Protein AF-A0A2D2LXP5-F1 (afdb_monomer_lite)

Foldseek 3Di:
DDDQQRQFQQAAPVLLVQLVVPDPDDPLLSVLLCCGRRVRDHLVVSCVVVVHDSVVSVVSNVSSVVSSVVVVDPDDDDDDDPVCVVVVVVVVVVVVVVVVVVVVVD

pLDDT: mean 80.93, std 14.97, range [36.12, 94.69]

Organism: Faucicola osloensis (NCBI:txid34062)

Structure (mmCIF, N/CA/C/O backbone):
data_AF-A0A2D2LXP5-F1
#
_entry.id   AF-A0A2D2LXP5-F1
#
loop_
_atom_site.group_PDB
_atom_site.id
_atom_site.type_symbol
_atom_site.label_atom_id
_atom_site.label_alt_id
_atom_site.label_comp_id
_atom_site.label_asym_id
_atom_site.label_entity_id
_atom_site.label_seq_id
_atom_site.pdbx_PDB_ins_code
_atom_site.Cartn_x
_atom_site.Cartn_y
_atom_site.Cartn_z
_atom_site.occupancy
_atom_site.B_iso_or_equiv
_atom_site.auth_seq_id
_atom_site.auth_comp_id
_atom_site.auth_asym_id
_atom_site.auth_atom_id
_atom_site.pdbx_PDB_model_num
ATOM 1 N N . MET A 1 1 ? 10.205 5.851 7.578 1.00 36.12 1 MET A N 1
ATOM 2 C CA . MET A 1 1 ? 10.880 5.366 6.352 1.00 36.12 1 MET A CA 1
ATOM 3 C C . MET A 1 1 ? 10.531 3.896 6.191 1.00 36.12 1 MET A C 1
ATOM 5 O O . MET A 1 1 ? 10.982 3.107 7.004 1.00 36.12 1 MET A O 1
ATOM 9 N N . VAL A 1 2 ? 9.686 3.556 5.216 1.00 37.75 2 VAL A N 1
ATOM 10 C CA . VAL A 1 2 ? 9.285 2.168 4.912 1.00 37.75 2 VAL A CA 1
ATOM 11 C C . VAL A 1 2 ? 10.432 1.504 4.146 1.00 37.75 2 VAL A C 1
ATOM 13 O O . VAL A 1 2 ? 10.942 2.083 3.175 1.00 37.75 2 VAL A O 1
ATOM 16 N N . LYS A 1 3 ? 10.912 0.350 4.621 1.00 41.53 3 LYS A N 1
ATOM 17 C CA . LYS A 1 3 ? 12.041 -0.359 4.005 1.00 41.53 3 LYS A CA 1
ATOM 18 C C . LYS A 1 3 ? 11.602 -0.959 2.668 1.00 41.53 3 LYS A C 1
ATOM 20 O O . LYS A 1 3 ? 10.475 -1.389 2.471 1.00 41.53 3 LYS A O 1
ATOM 25 N N . THR A 1 4 ? 12.545 -0.986 1.739 1.00 45.19 4 THR A N 1
ATOM 26 C CA . THR A 1 4 ? 12.461 -1.286 0.298 1.00 45.19 4 THR A CA 1
ATOM 27 C C . THR A 1 4 ? 11.703 -2.572 -0.094 1.00 45.19 4 THR A C 1
ATOM 29 O O . THR A 1 4 ? 11.286 -2.693 -1.241 1.00 45.19 4 THR A O 1
ATOM 32 N N . ASN A 1 5 ? 11.489 -3.501 0.844 1.00 50.38 5 ASN A N 1
ATOM 33 C CA . ASN A 1 5 ? 10.807 -4.786 0.639 1.00 50.38 5 ASN A CA 1
ATOM 34 C C . ASN A 1 5 ? 9.409 -4.880 1.283 1.00 50.38 5 ASN A C 1
ATOM 36 O O . ASN A 1 5 ? 8.779 -5.924 1.178 1.00 50.38 5 ASN A O 1
ATOM 40 N N . GLU A 1 6 ? 8.904 -3.826 1.929 1.00 59.56 6 GLU A N 1
ATOM 41 C CA . GLU A 1 6 ? 7.683 -3.904 2.755 1.00 59.56 6 GLU A CA 1
ATOM 42 C C . GLU A 1 6 ? 6.365 -3.686 1.992 1.00 59.56 6 GLU A C 1
ATOM 44 O O . GLU A 1 6 ? 5.313 -3.778 2.607 1.00 59.56 6 GLU A O 1
ATOM 49 N N . ILE A 1 7 ? 6.385 -3.391 0.684 1.00 64.88 7 ILE A N 1
ATOM 50 C CA . ILE A 1 7 ? 5.161 -3.073 -0.091 1.00 64.88 7 ILE A CA 1
ATOM 51 C C . ILE A 1 7 ? 4.853 -4.053 -1.233 1.00 64.88 7 ILE A C 1
ATOM 53 O O . ILE A 1 7 ? 3.896 -3.852 -1.974 1.00 64.88 7 ILE A O 1
ATOM 57 N N . LYS A 1 8 ? 5.671 -5.091 -1.435 1.00 73.31 8 LYS A N 1
ATOM 58 C CA . LYS A 1 8 ? 5.429 -6.077 -2.499 1.00 73.31 8 LYS A CA 1
ATOM 59 C C . LYS A 1 8 ? 4.350 -7.059 -2.062 1.00 73.31 8 LYS A C 1
ATOM 61 O O . LYS A 1 8 ? 4.459 -7.618 -0.976 1.00 73.31 8 LYS A O 1
ATOM 66 N N . GLY A 1 9 ? 3.350 -7.287 -2.912 1.00 68.94 9 GLY A N 1
ATOM 67 C CA . GLY A 1 9 ? 2.283 -8.259 -2.639 1.00 68.94 9 GLY A CA 1
ATOM 68 C C . GLY A 1 9 ? 1.472 -7.954 -1.373 1.00 68.94 9 GLY A C 1
ATOM 69 O O . GLY A 1 9 ? 0.904 -8.863 -0.775 1.00 68.94 9 GLY A O 1
ATOM 70 N N . THR A 1 10 ? 1.455 -6.698 -0.914 1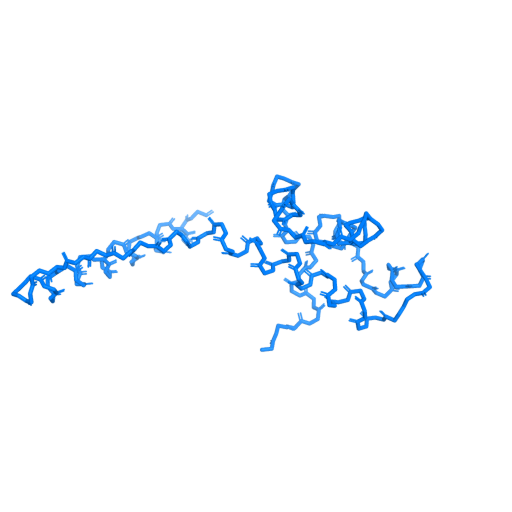.00 74.19 10 THR A N 1
ATOM 71 C CA . THR A 1 10 ? 0.774 -6.303 0.329 1.00 74.19 10 THR A CA 1
ATOM 72 C C . THR A 1 10 ? -0.677 -5.885 0.129 1.00 74.19 10 THR A C 1
ATOM 74 O O . THR A 1 10 ? -1.364 -5.591 1.108 1.00 74.19 10 THR A O 1
ATOM 77 N N . VAL A 1 11 ? -1.148 -5.836 -1.120 1.00 81.12 11 VAL A N 1
ATOM 78 C CA . VAL A 1 11 ? -2.461 -5.303 -1.491 1.00 81.12 11 VAL A CA 1
ATOM 79 C C . VAL A 1 11 ? -3.239 -6.362 -2.270 1.00 81.12 11 VAL A C 1
ATOM 81 O O . VAL A 1 11 ? -2.738 -6.901 -3.253 1.00 81.12 11 VAL A O 1
ATOM 84 N N . THR A 1 12 ? -4.475 -6.652 -1.857 1.00 82.81 12 THR A N 1
ATOM 85 C CA . THR A 1 12 ? -5.373 -7.532 -2.627 1.00 82.81 12 THR A CA 1
ATOM 86 C C . THR A 1 12 ? -5.904 -6.824 -3.876 1.00 82.81 12 THR A C 1
ATOM 88 O O . THR A 1 12 ? -5.951 -5.596 -3.918 1.00 82.81 12 THR A O 1
ATOM 91 N N . GLU A 1 13 ? -6.377 -7.572 -4.877 1.00 83.38 13 GLU A N 1
ATOM 92 C CA . GLU A 1 13 ? -6.988 -6.989 -6.087 1.00 83.38 13 GLU A CA 1
ATOM 93 C C . GLU A 1 13 ? -8.111 -5.992 -5.751 1.00 83.38 13 GLU A C 1
ATOM 95 O O . GLU A 1 13 ? -8.103 -4.865 -6.237 1.00 83.38 13 GLU A O 1
ATOM 100 N N . GLN A 1 14 ? -9.003 -6.341 -4.821 1.00 79.56 14 GLN A N 1
ATOM 101 C CA . GLN A 1 14 ? -10.097 -5.463 -4.383 1.00 79.56 14 GLN A CA 1
ATOM 102 C C . GLN A 1 14 ? -9.601 -4.164 -3.726 1.00 79.56 14 GLN A C 1
ATOM 104 O O . GLN A 1 14 ? -10.121 -3.078 -3.988 1.00 79.56 14 GLN A O 1
ATOM 109 N N . GLN A 1 15 ? -8.578 -4.255 -2.870 1.00 81.62 15 GLN A N 1
ATOM 110 C CA . GLN A 1 15 ? -7.977 -3.078 -2.233 1.00 81.62 15 GLN A CA 1
ATOM 111 C C . GLN A 1 15 ? -7.276 -2.193 -3.261 1.00 81.62 15 GLN A C 1
ATOM 113 O O . GLN A 1 15 ? -7.327 -0.966 -3.176 1.00 81.62 15 GLN A O 1
ATOM 118 N N . PHE A 1 16 ? -6.638 -2.819 -4.245 1.00 89.38 16 PHE A N 1
ATOM 119 C CA . PHE A 1 16 ? -5.986 -2.127 -5.336 1.00 89.38 16 PHE A CA 1
ATOM 120 C C . PHE A 1 16 ? -7.003 -1.377 -6.200 1.00 89.38 16 PHE A C 1
ATOM 122 O O . PHE A 1 16 ? -6.799 -0.196 -6.469 1.00 89.38 16 PHE A O 1
ATOM 129 N N . GLU A 1 17 ? -8.113 -2.013 -6.578 1.00 88.31 17 GLU A N 1
ATOM 130 C CA . GLU A 1 17 ? -9.190 -1.397 -7.362 1.00 88.31 17 GLU A CA 1
ATOM 131 C C . GLU 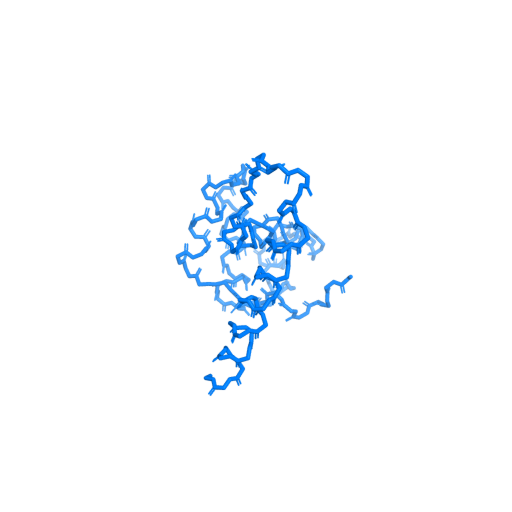A 1 17 ? -9.810 -0.179 -6.660 1.00 88.31 17 GLU A C 1
ATOM 133 O O . GLU A 1 17 ? -9.939 0.885 -7.275 1.00 88.31 17 GLU A O 1
ATOM 138 N N . SER A 1 18 ? -10.100 -0.293 -5.358 1.00 85.19 18 SER A N 1
ATOM 139 C CA . SER A 1 18 ? -10.585 0.833 -4.540 1.00 85.19 18 SER A CA 1
ATOM 140 C C . SER A 1 18 ? -9.561 1.973 -4.451 1.00 85.19 18 SER A C 1
ATOM 142 O O . SER A 1 18 ? -9.898 3.157 -4.536 1.00 85.19 18 SER A O 1
ATOM 144 N N . ALA A 1 19 ? -8.274 1.645 -4.312 1.00 87.25 19 ALA A N 1
ATOM 145 C CA . ALA A 1 19 ? -7.217 2.646 -4.246 1.00 87.25 19 ALA A CA 1
ATOM 146 C C . ALA A 1 19 ? -7.046 3.375 -5.588 1.00 87.25 19 ALA A C 1
ATOM 148 O O . ALA A 1 19 ? -7.022 4.607 -5.641 1.00 87.25 19 ALA A O 1
ATOM 149 N N . ILE A 1 20 ? -6.971 2.648 -6.707 1.00 90.88 20 ILE A N 1
ATOM 150 C CA . ILE A 1 20 ? -6.733 3.265 -8.018 1.00 90.88 20 ILE A CA 1
ATOM 151 C C . ILE A 1 20 ? -7.909 4.111 -8.508 1.00 90.88 20 ILE A C 1
ATOM 153 O O . ILE A 1 20 ? -7.661 5.030 -9.294 1.00 90.88 20 ILE A O 1
ATOM 157 N N . SER A 1 21 ? -9.148 3.848 -8.069 1.00 85.75 21 SER A N 1
ATOM 158 C CA . SER A 1 21 ? -10.310 4.686 -8.403 1.00 85.75 21 SER A CA 1
ATOM 159 C C . SER A 1 21 ? -10.237 6.065 -7.743 1.00 85.75 21 SER A C 1
ATOM 161 O O . SER A 1 21 ? -10.746 7.037 -8.296 1.00 85.75 21 SER A O 1
ATOM 163 N N . LYS A 1 22 ? -9.555 6.171 -6.596 1.00 84.31 22 LYS A N 1
ATOM 164 C CA . LYS A 1 22 ? -9.329 7.430 -5.864 1.00 84.31 22 LYS A CA 1
ATOM 165 C C . LYS A 1 22 ? -8.109 8.199 -6.381 1.00 84.31 22 LYS A C 1
ATOM 167 O O . LYS A 1 22 ? -7.999 9.412 -6.200 1.00 84.31 22 LYS A O 1
ATOM 172 N N . THR A 1 23 ? -7.193 7.527 -7.082 1.00 81.94 23 THR A N 1
ATOM 173 C CA . THR A 1 23 ? -5.992 8.168 -7.639 1.00 81.94 23 THR A CA 1
ATOM 174 C C . THR A 1 23 ? -6.191 8.731 -9.052 1.00 81.94 23 THR A C 1
ATOM 176 O O . THR A 1 23 ? -6.772 8.106 -9.934 1.00 81.94 23 THR A O 1
ATOM 179 N N . LYS A 1 24 ? -5.561 9.880 -9.337 1.00 86.44 24 LYS A N 1
ATOM 180 C CA . LYS A 1 24 ? -5.434 10.442 -10.702 1.00 86.44 24 LYS A CA 1
ATOM 181 C C . LYS A 1 24 ? -4.241 9.861 -11.488 1.00 86.44 24 LYS A C 1
ATOM 183 O O . LYS A 1 24 ? -3.581 10.575 -12.244 1.00 86.44 24 LYS A O 1
ATOM 188 N N . ILE A 1 25 ? -3.885 8.596 -11.261 1.00 87.75 25 ILE A N 1
ATOM 189 C CA . ILE A 1 25 ? -2.747 7.948 -11.933 1.00 87.75 25 ILE A CA 1
ATOM 190 C C . ILE A 1 25 ? -3.178 7.473 -13.330 1.00 87.75 25 ILE A C 1
ATOM 192 O O . ILE A 1 25 ? -4.266 6.933 -13.509 1.00 87.75 25 ILE A O 1
ATOM 196 N N . LYS A 1 26 ? -2.319 7.671 -14.339 1.00 91.12 26 LYS A N 1
ATOM 197 C CA . LYS A 1 26 ? -2.549 7.178 -15.711 1.00 91.12 26 LYS A CA 1
ATOM 198 C C . LYS A 1 26 ? -2.497 5.647 -15.763 1.00 91.12 26 LYS A C 1
ATOM 200 O O . LYS A 1 26 ? -1.771 5.053 -14.974 1.00 91.12 26 LYS A O 1
ATOM 205 N N . GLN A 1 27 ? -3.151 5.028 -16.750 1.00 91.56 27 GLN A N 1
ATOM 206 C CA . GLN A 1 27 ? -3.251 3.563 -16.863 1.00 91.56 27 GLN A CA 1
ATOM 207 C C . GLN A 1 27 ? -1.898 2.843 -16.747 1.00 91.56 27 GLN A C 1
ATOM 209 O O . GLN A 1 27 ? -1.742 2.006 -15.871 1.00 91.56 27 GLN A O 1
ATOM 214 N N . LYS A 1 28 ? -0.869 3.292 -17.482 1.00 92.12 28 LYS A N 1
ATOM 215 C CA . LYS A 1 28 ? 0.493 2.731 -17.378 1.00 92.12 28 LYS A CA 1
ATOM 216 C C . LYS A 1 28 ? 1.039 2.709 -15.940 1.00 92.12 28 LYS A C 1
ATOM 218 O O . LYS A 1 28 ? 1.757 1.795 -15.558 1.00 92.12 28 LYS A O 1
ATOM 223 N N . GLY A 1 29 ? 0.724 3.724 -15.135 1.00 91.38 29 GLY A N 1
ATOM 224 C CA . GLY A 1 29 ? 1.111 3.765 -13.723 1.00 91.38 29 GLY A CA 1
ATOM 225 C C . GLY A 1 29 ? 0.301 2.801 -12.854 1.00 91.38 29 GLY A C 1
ATOM 226 O O . GLY A 1 29 ? 0.861 2.222 -11.929 1.00 91.38 29 GLY A O 1
ATOM 227 N N . LYS A 1 30 ? -0.981 2.590 -13.173 1.00 93.81 30 LYS A N 1
ATOM 228 C CA . LYS A 1 30 ? -1.813 1.568 -12.523 1.00 93.81 30 LYS A CA 1
ATOM 229 C C . LYS A 1 30 ? -1.256 0.174 -12.814 1.00 93.81 30 LYS A C 1
ATOM 231 O O . LYS A 1 30 ? -1.012 -0.574 -11.881 1.00 93.81 30 LYS A O 1
ATOM 236 N N . ASP A 1 31 ? -0.916 -0.124 -14.065 1.00 94.69 31 ASP A N 1
ATOM 237 C CA . ASP A 1 31 ? -0.368 -1.433 -14.450 1.00 94.69 31 ASP A CA 1
ATOM 238 C C . ASP A 1 31 ? 0.971 -1.729 -13.743 1.00 94.69 31 ASP A C 1
ATOM 240 O O . ASP A 1 31 ? 1.224 -2.847 -13.294 1.00 94.69 31 ASP A O 1
ATOM 244 N N . ILE A 1 32 ? 1.825 -0.709 -13.593 1.00 94.50 32 ILE A N 1
ATOM 245 C CA . ILE A 1 32 ? 3.079 -0.796 -12.827 1.00 94.50 32 ILE A CA 1
ATOM 246 C C . ILE A 1 32 ? 2.802 -1.094 -11.350 1.00 94.50 32 ILE A C 1
ATOM 248 O O . ILE A 1 32 ? 3.420 -1.993 -10.781 1.00 94.50 32 ILE A O 1
ATOM 252 N N . ALA A 1 33 ? 1.884 -0.348 -10.730 1.00 92.19 33 ALA A N 1
ATOM 253 C CA . ALA A 1 33 ? 1.535 -0.543 -9.328 1.00 92.19 33 ALA A CA 1
ATOM 254 C C . ALA A 1 33 ? 0.910 -1.924 -9.090 1.00 92.19 33 ALA A C 1
ATOM 256 O O . ALA A 1 33 ? 1.225 -2.550 -8.088 1.00 92.19 33 ALA A O 1
ATOM 257 N N . TYR A 1 34 ? 0.095 -2.425 -10.021 1.00 93.06 34 TYR A N 1
ATOM 258 C CA . TYR A 1 34 ? -0.522 -3.749 -9.937 1.00 93.06 34 TYR A CA 1
ATOM 259 C C . TYR A 1 34 ? 0.532 -4.859 -9.879 1.00 93.06 34 TYR A C 1
ATOM 261 O O . TYR A 1 34 ? 0.518 -5.698 -8.979 1.00 93.06 34 TYR A O 1
ATOM 269 N N . LYS A 1 35 ? 1.517 -4.820 -10.786 1.00 93.00 35 LYS A N 1
ATOM 270 C CA . LYS A 1 35 ? 2.608 -5.808 -10.822 1.00 93.00 35 LYS A CA 1
ATOM 271 C C . LYS A 1 35 ? 3.382 -5.873 -9.506 1.00 93.00 35 LYS A C 1
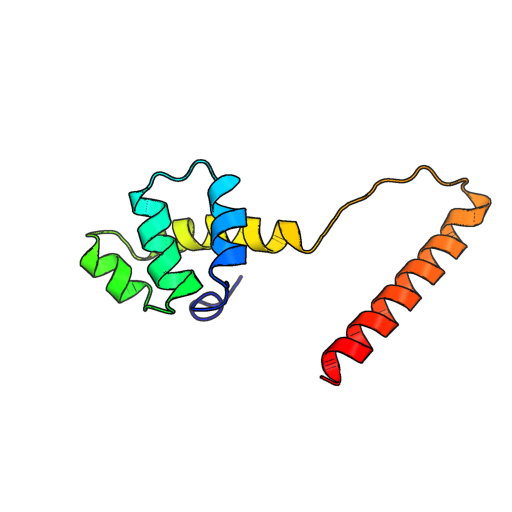ATOM 273 O O . LYS A 1 35 ? 3.737 -6.953 -9.053 1.00 93.00 35 LYS A O 1
ATOM 278 N N . VAL A 1 36 ? 3.632 -4.730 -8.875 1.00 91.69 36 VAL A N 1
ATOM 279 C CA . VAL A 1 36 ? 4.410 -4.677 -7.629 1.00 91.69 36 VAL A CA 1
ATOM 280 C C . VAL A 1 36 ? 3.541 -4.980 -6.402 1.00 91.69 36 VAL A C 1
ATOM 282 O O . VAL A 1 36 ? 3.889 -5.835 -5.591 1.00 91.69 36 VAL A O 1
ATOM 285 N N . LEU A 1 37 ? 2.422 -4.273 -6.245 1.00 89.94 37 LEU A N 1
ATOM 286 C CA . LEU A 1 37 ? 1.611 -4.287 -5.024 1.00 89.94 37 LEU A CA 1
ATOM 287 C C . LEU A 1 37 ? 0.697 -5.510 -4.922 1.00 89.94 37 LEU A C 1
ATOM 289 O O . LEU A 1 37 ? 0.446 -5.960 -3.808 1.00 89.94 37 LEU A O 1
ATOM 293 N N . VAL A 1 38 ? 0.227 -6.038 -6.059 1.00 88.38 38 VAL A N 1
ATOM 294 C CA . VAL A 1 38 ? -0.687 -7.191 -6.116 1.00 88.38 38 VAL A CA 1
ATOM 295 C C . VAL A 1 38 ? 0.074 -8.461 -6.486 1.00 88.38 38 VAL A C 1
ATOM 297 O O . VAL A 1 38 ? 0.059 -9.424 -5.730 1.00 88.38 38 VAL A O 1
ATOM 300 N N . LEU A 1 39 ? 0.811 -8.457 -7.605 1.00 89.06 39 LEU A N 1
ATOM 301 C CA . LEU A 1 39 ? 1.537 -9.653 -8.072 1.00 89.06 39 LEU A CA 1
ATOM 302 C C . LEU A 1 39 ? 2.884 -9.887 -7.365 1.00 89.06 39 LEU A C 1
ATOM 304 O O . LEU A 1 39 ? 3.530 -10.904 -7.602 1.00 89.06 39 LEU A O 1
ATOM 308 N N . GLY A 1 40 ? 3.344 -8.948 -6.532 1.00 87.00 40 GLY A N 1
ATOM 309 C CA . GLY A 1 40 ? 4.582 -9.095 -5.758 1.00 87.00 40 GLY A CA 1
ATOM 310 C C . GLY A 1 40 ? 5.880 -9.025 -6.571 1.00 87.00 40 GLY A C 1
ATOM 311 O O . GLY A 1 40 ? 6.931 -9.413 -6.063 1.00 87.00 40 GLY A O 1
ATOM 312 N N . SER A 1 41 ? 5.839 -8.527 -7.812 1.00 90.50 41 SER A N 1
ATOM 313 C CA . SER A 1 41 ? 7.025 -8.414 -8.674 1.00 90.50 41 SER A CA 1
ATOM 314 C C . SER A 1 41 ? 8.092 -7.475 -8.093 1.00 90.50 41 SER A C 1
ATOM 316 O O . SER A 1 41 ? 7.784 -6.502 -7.394 1.00 90.50 41 SER A O 1
ATOM 318 N N . ASP A 1 42 ? 9.366 -7.729 -8.413 1.00 89.75 42 ASP A N 1
ATOM 319 C CA . ASP A 1 42 ? 10.463 -6.874 -7.963 1.00 89.75 42 ASP A CA 1
ATOM 320 C C . ASP A 1 42 ? 10.414 -5.486 -8.624 1.00 89.75 42 ASP A C 1
ATOM 322 O O . ASP A 1 42 ? 10.177 -5.338 -9.823 1.00 89.75 42 ASP A O 1
ATOM 326 N N . ILE A 1 43 ? 10.664 -4.434 -7.839 1.00 89.12 43 ILE A N 1
ATOM 327 C CA . ILE A 1 43 ? 10.605 -3.053 -8.333 1.00 89.12 43 ILE A CA 1
ATOM 328 C C . ILE A 1 43 ? 11.689 -2.798 -9.392 1.00 89.12 43 ILE A C 1
ATOM 330 O O . ILE A 1 43 ? 11.432 -2.046 -10.332 1.00 89.12 43 ILE A O 1
ATOM 334 N N . ASN A 1 44 ? 12.876 -3.404 -9.279 1.00 91.44 44 ASN A N 1
ATOM 335 C CA . ASN A 1 4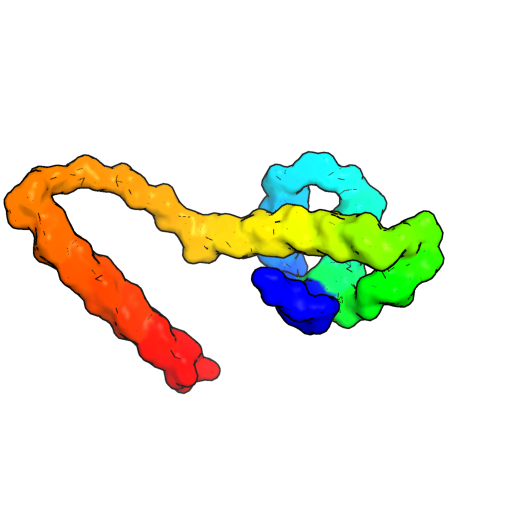4 ? 13.943 -3.256 -10.271 1.00 91.44 44 ASN A CA 1
ATOM 336 C C . ASN A 1 44 ? 13.567 -3.928 -11.595 1.00 91.44 44 ASN A C 1
ATOM 338 O O . ASN A 1 44 ? 13.782 -3.342 -12.653 1.00 91.44 44 ASN A O 1
ATOM 342 N N . GLU A 1 45 ? 12.946 -5.107 -11.548 1.00 91.44 45 GLU A N 1
ATOM 343 C CA . GLU A 1 45 ? 12.461 -5.815 -12.742 1.00 91.44 45 GLU A CA 1
ATOM 344 C C . GLU A 1 45 ? 11.343 -5.031 -13.444 1.00 91.44 45 GLU A C 1
ATOM 346 O O . GLU A 1 45 ? 11.347 -4.839 -14.666 1.00 91.44 45 GLU A O 1
ATOM 351 N N . VAL A 1 46 ? 10.399 -4.494 -12.667 1.00 92.88 46 VAL A N 1
ATOM 352 C CA . VAL A 1 46 ? 9.323 -3.649 -13.196 1.00 92.88 46 VAL A CA 1
ATOM 353 C C . VAL A 1 46 ? 9.878 -2.332 -13.754 1.00 92.88 46 VAL A C 1
ATOM 355 O O . VAL A 1 46 ? 9.404 -1.855 -14.786 1.00 92.88 46 VAL A O 1
ATOM 358 N N . ALA A 1 47 ? 10.907 -1.756 -13.131 1.00 92.56 47 ALA A N 1
ATOM 359 C CA . ALA A 1 47 ? 11.590 -0.560 -13.617 1.00 92.56 47 ALA A CA 1
ATOM 360 C C . ALA A 1 47 ? 12.304 -0.808 -14.956 1.00 92.56 47 ALA A C 1
ATOM 362 O O . ALA A 1 47 ? 12.097 -0.045 -15.904 1.00 92.56 47 ALA A O 1
ATOM 363 N N . ALA A 1 48 ? 13.066 -1.903 -15.056 1.00 92.50 48 ALA A N 1
ATOM 364 C CA . ALA A 1 48 ? 13.770 -2.302 -16.272 1.00 92.50 48 ALA A CA 1
ATOM 365 C C . ALA A 1 48 ? 12.794 -2.558 -17.432 1.00 92.50 48 ALA A C 1
ATOM 367 O O . ALA A 1 48 ? 12.939 -1.972 -18.503 1.00 92.50 48 ALA A O 1
ATOM 368 N N . SER A 1 49 ? 11.737 -3.343 -17.195 1.00 92.88 49 SER A N 1
ATOM 369 C CA . SER A 1 49 ? 10.725 -3.664 -18.217 1.00 92.88 49 SER A CA 1
ATOM 370 C C . SER A 1 49 ? 9.916 -2.457 -18.705 1.00 92.88 49 SER A C 1
ATOM 372 O O . SER A 1 49 ? 9.358 -2.493 -19.800 1.00 92.88 49 SER A O 1
ATOM 374 N N . ASN A 1 50 ? 9.850 -1.372 -17.926 1.00 91.38 50 ASN A N 1
ATOM 375 C CA . ASN A 1 50 ? 9.118 -0.156 -18.291 1.00 91.38 50 ASN A CA 1
ATOM 376 C C . ASN A 1 50 ? 10.015 1.002 -18.756 1.00 91.38 50 ASN A C 1
ATOM 378 O O . ASN A 1 50 ? 9.477 2.065 -19.087 1.00 91.38 50 ASN A O 1
ATOM 382 N N . ASN A 1 51 ? 11.339 0.805 -18.790 1.00 92.44 51 ASN A N 1
ATOM 383 C CA . ASN A 1 51 ? 12.348 1.838 -19.036 1.00 92.44 51 ASN A CA 1
ATOM 384 C C . ASN A 1 51 ? 12.181 3.055 -18.101 1.00 92.44 51 ASN A C 1
ATOM 386 O O . ASN A 1 51 ? 12.067 4.206 -18.530 1.00 92.44 51 ASN A O 1
ATOM 390 N N . MET A 1 52 ? 12.065 2.788 -16.798 1.00 91.69 52 MET A N 1
ATOM 391 C CA . MET A 1 52 ? 11.864 3.798 -15.756 1.00 91.69 52 MET A CA 1
ATOM 392 C C . MET A 1 52 ? 12.906 3.641 -14.653 1.00 91.69 52 MET A C 1
ATOM 394 O O . MET A 1 52 ? 13.452 2.565 -14.447 1.00 91.69 52 MET A O 1
ATOM 398 N N . SER A 1 53 ? 13.165 4.709 -13.896 1.00 93.62 53 SER A N 1
ATOM 399 C CA . SER A 1 53 ? 14.015 4.597 -12.712 1.00 93.62 53 SER A CA 1
ATOM 400 C C . SER A 1 53 ? 13.283 3.893 -11.569 1.00 93.62 53 SER A C 1
ATOM 402 O O . SER A 1 53 ? 12.074 4.069 -11.384 1.00 93.62 53 SER A O 1
ATOM 404 N N . TYR A 1 54 ? 14.046 3.176 -10.742 1.00 91.81 54 TYR A N 1
ATOM 405 C CA . TYR A 1 54 ? 13.569 2.556 -9.504 1.00 91.81 54 TYR A CA 1
ATOM 406 C C . TYR A 1 54 ? 12.720 3.521 -8.660 1.00 91.81 54 TYR A C 1
ATOM 408 O O . TYR A 1 54 ? 11.596 3.217 -8.266 1.00 91.81 54 TYR A O 1
ATOM 416 N N . GLN A 1 55 ? 13.233 4.737 -8.444 1.00 91.12 55 GLN A N 1
ATOM 417 C CA . GLN A 1 55 ? 12.565 5.772 -7.648 1.00 91.12 55 GLN A CA 1
ATOM 418 C C . GLN A 1 55 ? 11.203 6.163 -8.223 1.00 91.12 55 GLN A C 1
ATOM 420 O O . GLN A 1 55 ? 10.280 6.489 -7.478 1.00 91.12 55 GLN A O 1
ATOM 425 N N . ARG A 1 56 ? 11.055 6.133 -9.551 1.00 91.81 56 ARG A N 1
ATOM 426 C CA . ARG A 1 56 ? 9.792 6.479 -10.195 1.00 91.81 56 ARG A CA 1
ATOM 427 C C . ARG A 1 56 ? 8.753 5.376 -10.024 1.00 91.81 56 ARG A C 1
ATOM 429 O O . ARG A 1 56 ? 7.606 5.701 -9.736 1.00 91.81 56 ARG A O 1
ATOM 436 N N . VAL A 1 57 ? 9.151 4.109 -10.139 1.00 92.00 57 VAL A N 1
ATOM 437 C CA . VAL A 1 57 ? 8.271 2.966 -9.837 1.00 92.00 57 VAL A CA 1
ATOM 438 C C . VAL A 1 57 ? 7.878 2.969 -8.361 1.00 92.00 57 VAL A C 1
ATOM 440 O O . VAL A 1 57 ? 6.693 2.881 -8.047 1.00 92.00 57 VAL A O 1
ATOM 443 N N . LYS A 1 58 ? 8.842 3.184 -7.458 1.00 91.12 58 LYS A N 1
ATOM 444 C CA . LYS A 1 58 ? 8.593 3.287 -6.017 1.00 91.12 58 LYS A CA 1
ATOM 445 C C . LYS A 1 58 ? 7.553 4.362 -5.686 1.00 91.12 58 LYS A C 1
ATOM 447 O O . LYS A 1 58 ? 6.567 4.054 -5.030 1.00 91.12 58 LYS A O 1
ATOM 452 N N . LYS A 1 59 ? 7.701 5.583 -6.216 1.00 91.69 59 LYS A N 1
ATOM 453 C CA . LYS A 1 59 ? 6.729 6.675 -6.002 1.00 91.69 59 LYS A CA 1
ATOM 454 C C . LYS A 1 59 ? 5.323 6.347 -6.508 1.00 91.69 59 LYS A C 1
ATOM 456 O O . LYS A 1 59 ? 4.341 6.777 -5.909 1.00 91.69 59 LYS A O 1
ATOM 461 N N . ILE A 1 60 ? 5.215 5.625 -7.625 1.00 92.50 60 ILE A N 1
ATOM 462 C CA . ILE A 1 60 ? 3.920 5.174 -8.153 1.00 92.50 60 ILE A CA 1
ATOM 463 C C . ILE A 1 60 ? 3.269 4.195 -7.169 1.00 92.50 60 ILE A C 1
ATOM 465 O O . ILE A 1 60 ? 2.099 4.365 -6.833 1.00 92.50 60 ILE A O 1
ATOM 469 N N . CYS A 1 61 ? 4.034 3.221 -6.674 1.00 91.19 61 CYS A N 1
ATOM 470 C CA . CYS A 1 61 ? 3.546 2.218 -5.730 1.00 91.19 61 CYS A CA 1
ATOM 471 C C . CYS A 1 61 ? 3.160 2.845 -4.383 1.00 91.19 61 CYS A C 1
ATOM 473 O O . CYS A 1 61 ? 2.079 2.575 -3.875 1.00 91.19 61 CYS A O 1
ATOM 475 N N . GLU A 1 62 ? 3.985 3.745 -3.842 1.00 89.38 62 GLU A N 1
ATOM 476 C CA . GLU A 1 62 ? 3.694 4.468 -2.596 1.00 89.38 62 GLU A CA 1
ATOM 477 C C . GLU A 1 62 ? 2.394 5.274 -2.686 1.00 89.38 62 GLU A C 1
ATOM 479 O O . GLU A 1 62 ? 1.605 5.260 -1.747 1.00 89.38 62 GLU A O 1
ATOM 484 N N . ARG A 1 63 ? 2.134 5.925 -3.828 1.00 88.62 63 ARG A N 1
ATOM 485 C CA . ARG A 1 63 ? 0.913 6.716 -4.042 1.00 88.62 63 ARG A CA 1
ATOM 486 C C . ARG A 1 63 ? -0.357 5.869 -4.092 1.00 88.62 63 ARG A C 1
ATOM 488 O O . ARG A 1 63 ? -1.411 6.347 -3.701 1.00 88.62 63 ARG A O 1
ATOM 495 N N . VAL A 1 64 ? -0.285 4.646 -4.612 1.00 88.56 64 VAL A N 1
ATOM 496 C CA . VAL A 1 64 ? -1.434 3.727 -4.578 1.00 88.56 64 VAL A CA 1
ATOM 497 C C . VAL A 1 64 ? -1.584 3.140 -3.176 1.00 88.56 64 VAL A C 1
ATOM 499 O O . VAL A 1 64 ? -2.678 3.125 -2.625 1.00 88.56 64 VAL A O 1
ATOM 502 N N . HIS A 1 65 ? -0.477 2.729 -2.558 1.00 85.56 65 HIS A N 1
ATOM 503 C CA . HIS A 1 65 ? -0.472 2.142 -1.222 1.00 85.56 65 HIS A CA 1
ATOM 504 C C . HIS A 1 65 ? -0.962 3.116 -0.133 1.00 85.56 65 HIS A C 1
ATOM 506 O O . HIS A 1 65 ? -1.608 2.687 0.822 1.00 85.56 65 HIS A O 1
ATOM 512 N N . SER A 1 66 ? -0.717 4.426 -0.267 1.00 84.38 66 SER A N 1
ATOM 513 C CA . SER A 1 66 ? -1.270 5.428 0.657 1.00 84.38 66 SER A CA 1
ATOM 514 C C . SER A 1 66 ? -2.799 5.476 0.630 1.00 84.38 66 SER A C 1
ATOM 516 O O . SER A 1 66 ? -3.415 5.672 1.672 1.00 84.38 66 SER A O 1
ATOM 518 N N . GLU A 1 67 ? -3.421 5.231 -0.526 1.00 82.94 67 GLU A N 1
ATOM 519 C CA . GLU A 1 67 ? -4.885 5.187 -0.638 1.00 82.94 67 GLU A CA 1
ATOM 520 C C . GLU A 1 67 ? -5.478 3.876 -0.102 1.00 82.94 67 GLU A C 1
ATOM 522 O O . GLU A 1 67 ? -6.592 3.880 0.415 1.00 82.94 67 GLU A O 1
ATOM 527 N N . VAL A 1 68 ? -4.724 2.769 -0.143 1.00 74.31 68 VAL A N 1
ATOM 528 C CA . VAL A 1 68 ? -5.117 1.502 0.509 1.00 74.31 68 VAL A CA 1
ATOM 529 C C . VAL A 1 68 ? -5.188 1.669 2.033 1.00 74.31 68 VAL A C 1
ATOM 531 O O . VAL A 1 68 ? -6.066 1.107 2.687 1.00 74.31 68 VAL A O 1
ATOM 534 N N . GLY A 1 69 ? -4.277 2.459 2.613 1.00 58.88 69 GLY A N 1
ATOM 535 C CA . GLY A 1 69 ? -4.274 2.784 4.043 1.00 58.88 69 GLY A CA 1
ATOM 536 C C . GLY A 1 69 ? -5.461 3.647 4.486 1.00 58.88 69 GLY A C 1
ATOM 537 O O . GLY A 1 69 ? -5.936 3.483 5.610 1.00 58.88 69 GLY A O 1
ATOM 538 N N . ASN A 1 70 ? -5.981 4.497 3.596 1.00 55.38 70 ASN A N 1
ATOM 539 C CA . ASN A 1 70 ? -7.123 5.372 3.877 1.00 55.38 70 ASN A CA 1
ATOM 540 C C . ASN A 1 70 ? -8.460 4.619 4.009 1.00 55.38 70 ASN A C 1
ATOM 542 O O . ASN A 1 70 ? -9.352 5.115 4.686 1.00 55.38 70 ASN A O 1
ATOM 546 N N . ASP A 1 71 ? -8.614 3.416 3.439 1.00 50.19 71 ASP A N 1
ATOM 547 C CA . ASP A 1 71 ? -9.847 2.619 3.615 1.00 50.19 71 ASP A CA 1
ATOM 548 C C . ASP A 1 71 ? -9.950 1.940 4.993 1.00 50.19 71 ASP A C 1
ATOM 550 O O . ASP A 1 71 ? -11.026 1.489 5.380 1.00 50.19 71 ASP A O 1
ATOM 554 N N . LYS A 1 72 ? -8.855 1.868 5.766 1.00 51.12 72 LYS A N 1
ATOM 555 C CA . LYS A 1 72 ? -8.855 1.258 7.111 1.00 51.12 72 LYS A CA 1
ATOM 556 C C . LYS A 1 72 ? -9.080 2.253 8.250 1.00 51.12 72 LYS A C 1
ATOM 558 O O . LYS A 1 72 ? -9.270 1.817 9.384 1.00 51.12 72 LYS A O 1
ATOM 563 N N . MET A 1 73 ? -9.066 3.556 7.980 1.00 49.94 73 MET A N 1
ATOM 564 C CA . MET A 1 73 ? -9.343 4.589 8.978 1.00 49.94 73 MET A CA 1
ATOM 565 C C . MET A 1 73 ? -10.500 5.461 8.509 1.00 49.94 73 MET A C 1
ATOM 567 O O . MET A 1 73 ? -10.323 6.485 7.861 1.00 49.94 73 MET A O 1
ATOM 571 N N . MET A 1 74 ? -11.710 5.037 8.865 1.00 52.19 74 MET A N 1
ATOM 572 C CA . MET A 1 74 ? -12.873 5.909 8.814 1.00 52.19 74 MET A CA 1
ATOM 573 C C . MET A 1 74 ? -12.715 6.958 9.924 1.00 52.19 74 MET A C 1
ATOM 575 O O . MET A 1 74 ? -12.934 6.663 11.097 1.00 52.19 74 MET A O 1
ATOM 579 N N . GLU A 1 75 ? -12.280 8.167 9.571 1.00 51.97 75 GLU A N 1
ATOM 580 C CA . GLU A 1 75 ? -12.248 9.296 10.503 1.00 51.97 75 GLU A CA 1
ATOM 581 C C . GLU A 1 75 ? -13.650 9.899 10.633 1.00 51.97 75 GLU A C 1
ATOM 583 O O . GLU A 1 75 ? -14.237 10.380 9.664 1.00 51.97 75 GLU A O 1
ATOM 588 N N . PHE A 1 76 ? -14.193 9.887 11.849 1.00 57.09 76 PHE A N 1
ATOM 589 C CA . PHE A 1 76 ? -15.433 10.576 12.193 1.00 57.09 76 PHE A CA 1
ATOM 590 C C . PHE A 1 76 ? -15.158 11.617 13.276 1.00 57.09 76 PHE A C 1
ATOM 592 O O . PHE A 1 76 ? -14.519 11.341 14.288 1.00 57.09 76 PHE A O 1
ATOM 599 N N . SER A 1 77 ? -15.657 12.833 13.059 1.00 64.75 77 SER A N 1
ATOM 600 C CA . SER A 1 77 ? -15.599 13.918 14.038 1.00 64.75 77 SER A CA 1
ATOM 601 C C . SER A 1 77 ? -16.966 14.082 14.693 1.00 64.75 77 SER A C 1
ATOM 603 O O . SER A 1 77 ? -17.958 14.323 14.008 1.00 64.75 77 SER A O 1
ATOM 605 N N . VAL A 1 78 ? -17.020 13.967 16.021 1.00 69.38 78 VAL A N 1
ATOM 606 C CA . VAL A 1 78 ? -18.251 14.112 16.811 1.00 69.38 78 VAL A CA 1
ATOM 607 C C . VAL A 1 78 ? -18.061 15.251 17.805 1.00 69.38 78 VAL A C 1
ATOM 609 O O . VAL A 1 78 ? -17.041 15.325 18.488 1.00 69.38 78 VAL A O 1
ATOM 612 N N . LYS A 1 79 ? -19.045 16.152 17.896 1.00 80.81 79 LYS A N 1
ATOM 613 C CA . LYS A 1 79 ? -19.077 17.179 18.944 1.00 80.81 79 LYS A CA 1
ATOM 614 C C . LYS A 1 79 ? -19.608 16.544 20.223 1.00 80.81 79 LYS A C 1
ATOM 616 O O . LYS A 1 79 ? -20.761 16.123 20.261 1.00 80.81 79 LYS A O 1
ATOM 621 N N . LEU A 1 80 ? -18.765 16.478 21.248 1.00 78.50 80 LEU A N 1
ATOM 622 C CA . LEU A 1 80 ? -19.106 15.918 22.552 1.00 78.50 80 LEU A CA 1
ATOM 623 C C . LEU A 1 80 ? -19.138 17.035 23.606 1.00 78.50 80 LEU A C 1
ATOM 625 O O . LEU A 1 80 ? -18.271 17.912 23.569 1.00 78.50 80 LEU A O 1
ATOM 629 N N . PRO A 1 81 ? -20.088 17.007 24.557 1.00 90.56 81 PRO A N 1
ATOM 630 C CA . PRO A 1 81 ? -19.996 17.802 25.775 1.00 90.56 81 PRO A CA 1
ATOM 631 C C . PRO A 1 81 ? -18.682 17.519 26.513 1.00 90.56 81 PRO A C 1
ATOM 633 O O . PRO A 1 81 ? -18.255 16.367 26.631 1.00 90.56 81 PRO A O 1
ATOM 636 N N . THR A 1 82 ? -18.044 18.565 27.038 1.00 85.00 82 THR A N 1
ATOM 637 C CA . THR A 1 82 ? -16.751 18.481 27.740 1.00 85.00 82 THR A CA 1
ATOM 638 C C . THR A 1 82 ? -16.785 17.531 28.936 1.00 85.00 82 THR A C 1
ATOM 640 O O . THR A 1 82 ? -15.787 16.881 29.229 1.00 85.00 82 THR A O 1
ATOM 643 N N . GLU A 1 83 ? -17.942 17.403 29.583 1.00 92.25 83 GLU A N 1
ATOM 644 C CA . GLU A 1 83 ? -18.168 16.544 30.751 1.00 92.25 83 GLU A CA 1
ATOM 645 C C . GLU A 1 83 ? -17.991 15.049 30.439 1.00 92.25 83 GLU A C 1
ATOM 647 O O . GLU A 1 83 ? -17.522 14.297 31.290 1.00 92.25 83 GLU A O 1
ATOM 652 N N . ILE A 1 84 ? -18.322 14.611 29.217 1.00 87.81 84 ILE A N 1
ATOM 653 C CA . ILE A 1 84 ? 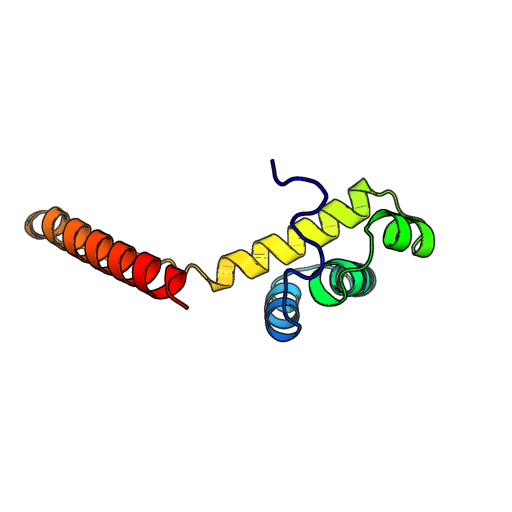-18.281 13.189 28.831 1.00 87.81 84 ILE A CA 1
ATOM 654 C C . ILE A 1 84 ? -17.057 12.821 27.987 1.00 87.81 84 ILE A C 1
ATOM 656 O O . ILE A 1 84 ? -16.786 11.638 27.782 1.00 87.81 84 ILE A O 1
ATOM 660 N N . ALA A 1 85 ? -16.299 13.809 27.504 1.00 86.19 85 ALA A N 1
ATOM 661 C CA . ALA A 1 85 ? -15.148 13.582 26.632 1.00 86.19 85 ALA A CA 1
ATOM 662 C C . ALA A 1 85 ? -14.091 12.623 27.232 1.00 86.19 85 ALA A C 1
ATOM 664 O O . ALA A 1 85 ? -13.658 11.718 26.512 1.00 86.19 85 ALA A O 1
ATOM 665 N N . PRO A 1 86 ? -13.715 12.719 28.528 1.00 88.81 86 PRO A N 1
ATOM 666 C CA . PRO A 1 86 ? -12.751 11.787 29.121 1.00 88.81 86 PRO A CA 1
ATOM 667 C C . PRO A 1 86 ? -13.252 10.337 29.135 1.00 88.81 86 PRO A C 1
ATOM 669 O O . PRO A 1 86 ? -12.494 9.414 28.838 1.00 88.81 86 PRO A O 1
ATOM 672 N N . LEU A 1 87 ? -14.540 10.139 29.430 1.00 91.00 87 LEU A N 1
ATOM 673 C CA . LEU A 1 87 ? -15.162 8.816 29.476 1.00 91.00 87 LEU A CA 1
ATOM 674 C C . LEU A 1 87 ? -15.227 8.184 28.081 1.00 91.00 87 LEU A C 1
ATOM 676 O O . LEU A 1 87 ? -14.872 7.021 27.903 1.00 91.00 87 LEU 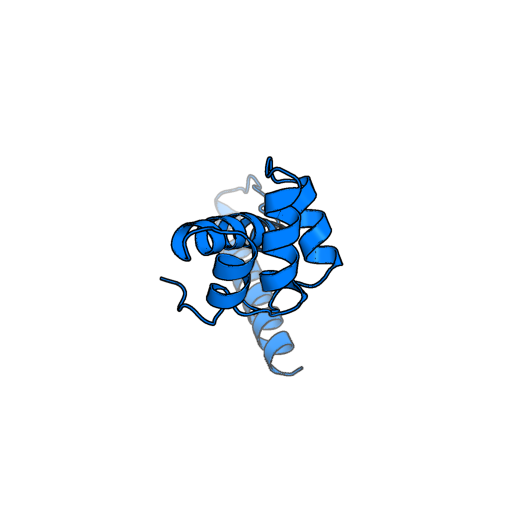A O 1
ATOM 680 N N . VAL A 1 88 ? -15.627 8.960 27.070 1.00 87.75 88 VAL A N 1
ATOM 681 C CA . VAL A 1 88 ? -15.659 8.488 25.678 1.00 87.75 88 VAL A CA 1
ATOM 682 C C . VAL A 1 88 ? -14.256 8.102 25.204 1.00 87.75 88 VAL A C 1
ATOM 684 O O . VAL A 1 88 ? -14.088 7.049 24.590 1.00 87.75 88 VAL A O 1
ATOM 687 N N . GLN A 1 89 ? -13.233 8.892 25.545 1.00 86.88 89 GLN A N 1
ATOM 688 C CA . GLN A 1 89 ? -11.844 8.576 25.204 1.00 86.88 89 GLN A CA 1
ATOM 689 C C . GLN A 1 89 ? -11.387 7.243 25.817 1.00 86.88 89 GLN A C 1
ATOM 691 O O . GLN A 1 89 ? -10.714 6.453 25.147 1.00 86.88 89 GLN A O 1
ATOM 696 N N . GLN A 1 90 ? -11.767 6.968 27.068 1.00 90.94 90 GLN A N 1
ATOM 697 C CA . GLN A 1 90 ? -11.474 5.692 27.724 1.00 90.94 90 GLN A CA 1
ATOM 698 C C . GLN A 1 90 ? -12.150 4.521 27.003 1.00 90.94 90 GLN A C 1
ATOM 700 O O . GLN A 1 90 ? -11.468 3.556 26.663 1.00 90.94 90 GLN A O 1
ATOM 705 N N . ILE A 1 91 ? -13.445 4.632 26.686 1.00 90.75 91 ILE A N 1
ATOM 706 C CA . ILE A 1 91 ? -14.196 3.588 25.968 1.00 90.75 91 ILE A CA 1
ATOM 707 C C . ILE A 1 91 ? -13.550 3.286 24.612 1.00 90.75 91 ILE A C 1
ATOM 709 O O . ILE A 1 91 ? -13.287 2.124 24.300 1.00 90.75 91 ILE A O 1
ATOM 713 N N . LEU A 1 92 ? -13.240 4.319 23.821 1.00 87.75 92 LEU A N 1
ATOM 714 C CA . LEU A 1 92 ? -12.604 4.153 22.510 1.00 87.75 92 LEU A CA 1
ATOM 715 C C . LEU A 1 92 ? -11.239 3.459 22.620 1.00 87.75 92 LEU A C 1
ATOM 717 O O . LEU A 1 92 ? -10.910 2.594 21.807 1.00 87.75 92 LEU A O 1
ATOM 721 N N . THR A 1 93 ? -10.463 3.793 23.653 1.00 87.69 93 THR A N 1
ATOM 722 C CA . THR A 1 93 ? -9.159 3.169 23.916 1.00 87.69 93 THR A CA 1
ATOM 723 C C . THR A 1 93 ? -9.310 1.691 24.283 1.00 87.69 93 THR A C 1
ATOM 725 O O . THR A 1 93 ? -8.580 0.846 23.758 1.00 87.69 93 THR A O 1
ATOM 728 N N . SER A 1 94 ? -10.279 1.351 25.135 1.00 89.56 94 SER A N 1
ATOM 729 C CA . SER A 1 94 ? -10.570 -0.036 25.507 1.00 89.56 94 SER A CA 1
ATOM 730 C C . SER A 1 94 ? -11.024 -0.866 24.306 1.00 89.56 94 SER A C 1
ATOM 732 O O . SER A 1 94 ? -10.476 -1.941 24.072 1.00 89.56 94 SER A O 1
ATOM 734 N N . VAL A 1 95 ? -11.957 -0.350 23.497 1.00 87.69 95 VAL A N 1
ATOM 735 C CA . VAL A 1 95 ? -12.443 -1.031 22.283 1.00 87.69 95 VAL A CA 1
ATOM 736 C C . VAL A 1 95 ? -11.297 -1.290 21.305 1.00 87.69 95 VAL A C 1
ATOM 738 O O . VAL A 1 95 ? -11.150 -2.407 20.809 1.00 87.69 95 VAL A O 1
ATOM 741 N N . LYS A 1 96 ? -10.439 -0.286 21.073 1.00 82.62 96 LYS A N 1
ATOM 742 C CA . LYS A 1 96 ? -9.245 -0.433 20.231 1.00 82.62 96 LYS A CA 1
ATOM 743 C C . LYS A 1 96 ? -8.322 -1.541 20.744 1.00 82.62 96 LYS A C 1
ATOM 745 O O . LYS A 1 96 ? -7.872 -2.369 19.958 1.00 82.62 96 LYS A O 1
ATOM 750 N N . THR A 1 97 ? -8.070 -1.569 22.050 1.00 85.12 97 THR A N 1
ATOM 751 C CA . THR A 1 97 ? -7.165 -2.545 22.673 1.00 85.12 97 THR A CA 1
ATOM 752 C C . THR A 1 97 ? -7.685 -3.975 22.508 1.00 85.12 97 THR A C 1
ATOM 754 O O . THR A 1 97 ? -6.929 -4.851 22.095 1.00 85.12 97 THR A O 1
ATOM 757 N N . ILE A 1 98 ? -8.981 -4.200 22.751 1.00 89.62 98 ILE A N 1
ATOM 758 C CA . ILE A 1 98 ? -9.632 -5.511 22.585 1.00 89.62 98 ILE A CA 1
ATOM 759 C C . ILE A 1 98 ? -9.543 -5.979 21.130 1.00 89.62 98 ILE A C 1
ATOM 761 O O . ILE A 1 98 ? -9.172 -7.120 20.861 1.00 89.62 98 ILE A O 1
ATOM 765 N N . TYR A 1 99 ? -9.841 -5.091 20.181 1.00 81.50 99 TYR A N 1
ATOM 766 C CA . TYR A 1 99 ? -9.749 -5.407 18.759 1.00 81.50 99 TYR A CA 1
ATOM 767 C C . TYR A 1 99 ? -8.320 -5.789 18.341 1.00 81.50 99 TYR A C 1
ATOM 769 O O . TYR A 1 99 ? -8.112 -6.781 17.642 1.00 81.50 99 TYR A O 1
ATOM 777 N N . GLU A 1 100 ? -7.317 -5.028 18.788 1.00 79.69 100 GLU A N 1
ATOM 778 C CA . GLU A 1 100 ? -5.909 -5.316 18.496 1.00 79.69 100 GLU A CA 1
ATOM 779 C C . GLU A 1 100 ? -5.431 -6.631 19.120 1.00 79.69 100 GLU A C 1
ATOM 781 O O . GLU A 1 100 ? -4.599 -7.313 18.520 1.00 79.69 100 GLU A O 1
ATOM 786 N N . GLN A 1 101 ? -5.949 -7.000 20.294 1.00 80.31 101 GLN A N 1
ATOM 787 C CA . GLN A 1 101 ? -5.675 -8.290 20.929 1.00 80.31 101 GLN A CA 1
ATOM 788 C C . GLN A 1 101 ? -6.304 -9.445 20.141 1.00 80.31 101 GLN A C 1
ATOM 790 O O . GLN A 1 101 ? -5.580 -10.342 19.719 1.00 80.31 101 GLN A O 1
ATOM 795 N N . GLY A 1 102 ? -7.602 -9.379 19.829 1.00 75.12 102 GLY A N 1
ATOM 796 C CA . GLY A 1 102 ? -8.295 -10.437 19.077 1.00 75.12 102 GLY A CA 1
ATOM 797 C C . GLY A 1 102 ? -7.765 -10.645 17.651 1.00 75.12 102 GLY A C 1
ATOM 798 O O . GLY A 1 102 ? -7.859 -11.738 17.095 1.00 75.12 102 GLY A O 1
ATOM 799 N N . LYS A 1 103 ? -7.152 -9.615 17.059 1.00 72.88 103 LYS A N 1
ATOM 800 C CA . LYS A 1 103 ? -6.466 -9.718 15.765 1.00 72.88 103 LYS A CA 1
ATOM 801 C C . LYS A 1 103 ? -5.105 -10.424 15.844 1.00 72.88 103 LYS A C 1
ATOM 803 O O . LYS A 1 103 ? -4.648 -10.926 14.830 1.00 72.88 103 LYS A O 1
ATOM 808 N N . LYS A 1 104 ? -4.426 -10.415 16.996 1.00 65.38 104 LYS A N 1
ATOM 809 C CA . LYS A 1 104 ? -3.124 -11.092 17.172 1.00 65.38 104 LYS A CA 1
ATOM 810 C C . LYS A 1 104 ? -3.264 -12.591 17.445 1.00 65.38 104 LYS A C 1
ATOM 812 O O . LYS A 1 104 ? -2.283 -13.310 17.298 1.00 65.38 104 LYS A O 1
ATOM 817 N N . GLU A 1 105 ? -4.444 -13.029 17.872 1.00 51.19 105 GLU A N 1
ATOM 818 C CA . GLU A 1 105 ? -4.741 -14.425 18.215 1.00 51.19 105 GLU A CA 1
ATOM 819 C C . GLU A 1 105 ? -5.317 -15.243 17.038 1.00 51.19 105 GLU A C 1
ATOM 821 O O . GLU A 1 105 ? -5.525 -16.444 17.192 1.00 51.19 105 GLU A O 1
ATOM 826 N N . ASN A 1 106 ? -5.529 -14.625 15.867 1.00 43.62 106 ASN A N 1
ATOM 827 C CA . ASN A 1 106 ? -5.914 -15.271 14.599 1.00 43.62 106 ASN A CA 1
ATOM 828 C C . ASN A 1 106 ? -4.836 -15.066 13.530 1.00 43.62 106 ASN A C 1
ATOM 830 O O . ASN A 1 106 ? -4.727 -15.935 12.639 1.00 43.62 106 ASN A O 1
#

Sequence (106 aa):
MVKTNEIKGTVTEQQFESAISKTKIKQKGKDIAYKVLVLGSDINEVAASNNMSYQRVKKICERVHSEVGNDKMMEFSVKLPTEIAPLVQQILTSVKTIYEQGKKEN

Secondary structure (DSSP, 8-state):
---TTTTTT-S-HHHHHHHHHHS---HHHHHHHHHHHTT---HHHHHHHHT--HHHHHHHHHHHHHHHHHTT---------TTTHHHHHHHHHHHHHHHHHHHH--

InterPro domains:
  IPR032428 TrfB transcriptional repressor protein [PF16509] (12-88)
  IPR053721 Fimbrial Adhesin Regulatory Protein [G3DSA:1.10.10.2690] (7-101)

Radius of gyration: 18.62 Å; chains: 1; bounding box: 34×34×50 Å